Protein AF-A0A8S2WW75-F1 (afdb_monomer_lite)

Radius of gyration: 17.45 Å; chains: 1; bounding box: 42×27×35 Å

Sequence (90 aa):
FVTQLFEKDDVTWLSPGLNQIHKVANPTSSLCITIQAYHYGHDDQDHYEYFDYITNNGKNISHFDPKSDMDYVQFKKLIKKEWVAYGNRP

InterPro domains:
  IPR011051 RmlC-like cupin domain superfamily [SSF51182] (3-73)
  IPR014710 RmlC-like jelly roll fold [G3DSA:2.60.120.10] (2-66)

Organism: NCBI:txid1234261

pLDDT: mean 86.55, std 8.21, range [51.94, 96.38]

Secondary structure (DSSP, 8-state):
-------TT-----BTTBSSS------SSS-----------TT------PEEEE-TTSS-EEEE----SS-HHHHHHHHHHHHHHHTT--

Structure (mmCIF, N/CA/C/O backbone):
data_AF-A0A8S2WW75-F1
#
_entry.id   AF-A0A8S2WW75-F1
#
loop_
_atom_site.group_PDB
_atom_site.id
_atom_site.type_symbol
_atom_site.label_atom_id
_atom_site.label_alt_id
_atom_site.label_comp_id
_atom_site.label_asym_id
_atom_site.label_entity_id
_atom_site.label_seq_id
_atom_site.pdbx_PDB_ins_code
_atom_site.Cartn_x
_atom_site.Cartn_y
_atom_site.Cartn_z
_atom_site.occupancy
_atom_site.B_iso_or_equiv
_atom_site.auth_seq_id
_atom_site.auth_comp_id
_atom_site.auth_asym_id
_atom_site.auth_atom_id
_atom_site.pdbx_PDB_model_num
ATOM 1 N N . PHE A 1 1 ? -17.141 -7.045 9.940 1.00 72.56 1 PHE A N 1
ATOM 2 C CA . PHE A 1 1 ? -15.804 -6.979 9.321 1.00 72.56 1 PHE A CA 1
ATOM 3 C C . PHE A 1 1 ? -15.104 -8.299 9.561 1.00 72.56 1 PHE A C 1
ATOM 5 O O . PHE A 1 1 ? -15.204 -8.816 10.668 1.00 72.56 1 PHE A O 1
ATOM 12 N N . VAL A 1 2 ? -14.481 -8.862 8.529 1.00 85.88 2 VAL A N 1
ATOM 13 C CA . VAL A 1 2 ? -13.648 -10.065 8.643 1.00 85.88 2 VAL A CA 1
ATOM 14 C C . VAL A 1 2 ? -12.204 -9.613 8.838 1.00 85.88 2 VAL A C 1
ATOM 16 O O . VAL A 1 2 ? -11.792 -8.619 8.243 1.00 85.88 2 VAL A O 1
ATOM 19 N N . THR A 1 3 ? -11.461 -10.324 9.679 1.00 92.25 3 THR A N 1
ATOM 20 C CA . THR A 1 3 ? -10.028 -10.096 9.884 1.00 92.25 3 THR A CA 1
ATOM 21 C C . THR A 1 3 ? -9.252 -11.171 9.143 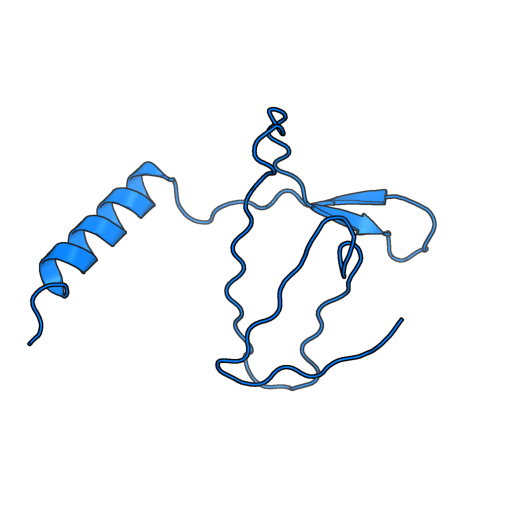1.00 92.25 3 THR A C 1
ATOM 23 O O . THR A 1 3 ? -9.553 -12.351 9.303 1.00 92.25 3 THR A O 1
ATOM 26 N N . GLN A 1 4 ? -8.243 -10.762 8.377 1.00 93.44 4 GLN A N 1
ATOM 27 C CA . GLN A 1 4 ? -7.323 -11.657 7.682 1.00 93.44 4 GLN A CA 1
ATOM 28 C C . GLN A 1 4 ? -5.887 -11.294 8.064 1.00 93.44 4 GLN A C 1
ATOM 30 O O . GLN A 1 4 ? -5.539 -10.113 8.099 1.00 93.44 4 GLN A O 1
ATOM 35 N N . LEU A 1 5 ? -5.073 -12.307 8.365 1.00 95.06 5 LEU A N 1
ATOM 36 C CA . LEU A 1 5 ? -3.630 -12.155 8.538 1.00 95.06 5 LEU A CA 1
ATOM 37 C C . LEU A 1 5 ? -2.953 -12.401 7.185 1.00 95.06 5 LEU A C 1
ATOM 39 O O . LEU A 1 5 ? -3.335 -13.341 6.488 1.00 95.06 5 LEU A O 1
ATOM 43 N N . PHE A 1 6 ? -1.990 -11.551 6.838 1.00 94.88 6 PHE A N 1
ATOM 44 C CA . PHE A 1 6 ? -1.160 -11.687 5.644 1.00 94.88 6 PHE A CA 1
ATOM 45 C C . PHE A 1 6 ? 0.289 -11.889 6.068 1.00 94.88 6 PHE A C 1
ATOM 47 O O . PHE A 1 6 ? 0.782 -11.183 6.955 1.00 94.88 6 PHE A O 1
ATOM 54 N N . GLU A 1 7 ? 0.952 -12.851 5.440 1.00 95.25 7 GLU A N 1
ATOM 55 C CA . GLU A 1 7 ? 2.367 -13.136 5.627 1.00 95.25 7 GLU A CA 1
ATOM 56 C C . GLU A 1 7 ? 3.206 -12.548 4.486 1.00 95.25 7 GLU A C 1
ATOM 58 O O . GLU A 1 7 ? 2.718 -11.853 3.591 1.00 95.25 7 GLU A O 1
ATOM 63 N N . LYS A 1 8 ? 4.519 -12.770 4.551 1.00 95.38 8 LYS A N 1
ATOM 64 C CA . LYS A 1 8 ? 5.426 -12.334 3.495 1.00 95.38 8 LYS A CA 1
ATOM 65 C C . LYS A 1 8 ? 5.036 -13.013 2.176 1.00 95.38 8 LYS A C 1
ATOM 67 O O . LYS A 1 8 ? 4.792 -14.211 2.154 1.00 95.38 8 LYS A O 1
ATOM 72 N N . ASP A 1 9 ? 5.059 -12.232 1.098 1.00 94.88 9 ASP A N 1
ATOM 73 C CA . ASP A 1 9 ? 4.761 -12.648 -0.279 1.00 94.88 9 ASP A CA 1
ATOM 74 C C . ASP A 1 9 ? 3.273 -12.950 -0.559 1.00 94.88 9 ASP A C 1
ATOM 76 O O . ASP A 1 9 ? 2.912 -13.194 -1.713 1.00 94.88 9 ASP A O 1
ATOM 80 N N . ASP A 1 10 ? 2.391 -12.833 0.442 1.00 96.38 10 ASP A N 1
ATOM 81 C CA . ASP A 1 10 ? 0.948 -12.866 0.212 1.00 96.38 10 ASP A CA 1
ATOM 82 C C . ASP A 1 10 ? 0.483 -11.652 -0.599 1.00 96.38 10 ASP A C 1
ATOM 84 O O . ASP A 1 10 ? 0.946 -10.520 -0.428 1.00 96.38 10 ASP A O 1
ATOM 88 N N . VAL A 1 11 ? -0.512 -11.891 -1.452 1.00 93.19 11 VAL A N 1
ATOM 89 C CA . VAL A 1 11 ? -1.140 -10.864 -2.282 1.00 93.19 11 VAL A CA 1
ATOM 90 C C . VAL A 1 11 ? -2.633 -10.834 -1.995 1.00 93.19 11 VAL A C 1
ATOM 92 O O . VAL A 1 11 ? -3.308 -11.862 -1.994 1.00 93.19 11 VAL A O 1
ATOM 95 N N . THR A 1 12 ? -3.163 -9.631 -1.795 1.00 92.06 12 THR A N 1
ATOM 96 C CA . THR A 1 12 ? -4.602 -9.381 -1.710 1.00 92.06 12 THR A CA 1
ATOM 97 C C . THR A 1 12 ? -5.039 -8.453 -2.830 1.00 92.06 12 THR A C 1
ATOM 99 O O . THR A 1 12 ? -4.259 -7.629 -3.308 1.00 92.06 12 THR A O 1
ATOM 102 N N . TRP A 1 13 ? -6.296 -8.584 -3.245 1.00 89.56 13 TRP A N 1
ATOM 103 C CA . TRP A 1 13 ? -6.895 -7.740 -4.268 1.00 89.56 13 TRP A CA 1
ATOM 104 C C . TRP A 1 13 ? -8.048 -6.932 -3.683 1.00 89.56 13 TRP A C 1
ATOM 106 O O . TRP A 1 13 ? -8.913 -7.461 -2.977 1.00 89.56 13 TRP A O 1
ATOM 116 N N . LEU A 1 14 ? -8.064 -5.645 -4.014 1.00 89.69 14 LEU A N 1
ATOM 117 C CA . LEU A 1 14 ? -9.140 -4.722 -3.684 1.00 89.69 14 LEU A CA 1
ATOM 118 C C . LEU A 1 14 ? -9.872 -4.376 -4.981 1.00 89.69 14 LEU A C 1
ATOM 120 O O . LEU A 1 14 ? -9.246 -4.096 -6.001 1.00 89.69 14 LEU A O 1
ATOM 124 N N . SER A 1 15 ? -11.199 -4.405 -4.957 1.00 86.94 15 SER A N 1
ATOM 125 C CA . SER A 1 15 ? -12.029 -3.975 -6.085 1.00 86.94 15 SER A CA 1
ATOM 126 C C . SER A 1 15 ? -13.184 -3.112 -5.578 1.00 86.94 15 SER A C 1
ATOM 128 O O . SER A 1 15 ? -13.485 -3.159 -4.383 1.00 86.94 15 SER A O 1
ATOM 130 N N . PRO A 1 16 ? -13.891 -2.370 -6.446 1.00 83.75 16 PRO A N 1
ATOM 131 C CA . PRO A 1 16 ? -15.030 -1.560 -6.014 1.00 83.75 16 PRO A CA 1
ATOM 132 C C . PRO A 1 16 ? -16.092 -2.358 -5.237 1.00 83.75 16 PRO A C 1
ATOM 134 O O . PRO A 1 16 ? -16.697 -1.846 -4.306 1.00 83.75 16 PRO A O 1
ATOM 137 N N . GLY A 1 17 ? -16.287 -3.638 -5.574 1.00 84.44 17 GLY A N 1
ATOM 138 C CA . GLY A 1 17 ? -17.229 -4.519 -4.876 1.00 84.44 17 GLY A CA 1
ATOM 139 C C . GLY A 1 17 ? -16.628 -5.347 -3.735 1.00 84.44 17 GLY A C 1
ATOM 140 O O . GLY A 1 17 ? -17.368 -6.051 -3.051 1.00 84.44 17 GLY A O 1
ATOM 141 N N . LEU A 1 18 ? -15.307 -5.315 -3.530 1.00 84.69 18 LEU A N 1
ATOM 142 C CA . LEU A 1 18 ? -14.619 -6.201 -2.590 1.00 84.69 18 LEU A CA 1
ATOM 143 C C . LEU A 1 18 ? -13.515 -5.462 -1.835 1.00 84.69 18 LEU A C 1
ATOM 145 O O . LEU A 1 18 ? -12.544 -5.004 -2.432 1.00 84.69 18 LEU A O 1
ATOM 149 N N . ASN A 1 19 ? -13.627 -5.437 -0.505 1.00 81.75 19 ASN A N 1
ATOM 150 C CA . ASN A 1 19 ? -12.612 -4.898 0.408 1.00 81.75 19 ASN A CA 1
ATOM 151 C C . ASN A 1 19 ? -12.286 -3.400 0.206 1.00 81.75 19 ASN A C 1
ATOM 153 O O . ASN A 1 19 ? -11.260 -2.928 0.692 1.00 81.75 19 ASN A O 1
ATOM 157 N N . GLN A 1 20 ? -13.161 -2.632 -0.459 1.00 84.06 20 GLN A N 1
ATOM 158 C CA . GLN A 1 20 ? -12.960 -1.194 -0.695 1.00 84.06 20 GLN A CA 1
ATOM 159 C C . GLN A 1 20 ? -12.789 -0.410 0.618 1.00 84.06 20 GLN A C 1
ATOM 161 O O . GLN A 1 20 ? -11.936 0.465 0.711 1.00 84.06 20 GLN A O 1
ATOM 166 N N . ILE A 1 21 ? -13.544 -0.780 1.658 1.00 87.44 21 ILE A N 1
ATOM 167 C CA . ILE A 1 21 ? -13.388 -0.245 3.015 1.00 87.44 21 ILE A CA 1
ATOM 168 C C . ILE A 1 21 ? -12.652 -1.284 3.858 1.00 87.44 21 ILE A C 1
ATOM 170 O O . ILE A 1 21 ? -13.195 -2.350 4.159 1.00 87.44 21 ILE A O 1
ATOM 174 N N . HIS A 1 22 ? -11.427 -0.968 4.265 1.00 89.06 22 HIS A N 1
ATOM 175 C CA . HIS A 1 22 ? -10.603 -1.853 5.079 1.00 89.06 22 HIS A CA 1
ATOM 176 C C . HIS A 1 22 ? -9.725 -1.062 6.055 1.00 89.06 22 HIS A C 1
ATOM 178 O O . HIS A 1 22 ? -9.563 0.152 5.951 1.00 89.06 22 HIS A O 1
ATOM 184 N N . LYS A 1 23 ? -9.163 -1.773 7.035 1.00 89.06 23 LYS A N 1
ATOM 185 C CA . LYS A 1 23 ? -8.179 -1.244 7.979 1.00 89.06 23 LYS A CA 1
ATOM 186 C C . LYS A 1 23 ? -6.976 -2.171 7.986 1.00 89.06 23 LYS A C 1
ATOM 188 O O . LYS A 1 23 ? -7.130 -3.364 8.235 1.00 89.06 23 LYS A O 1
ATOM 193 N N . VAL A 1 24 ? -5.793 -1.610 7.765 1.00 90.06 24 VAL A N 1
ATOM 194 C CA . VAL A 1 24 ? -4.523 -2.327 7.908 1.00 90.06 24 VAL A CA 1
ATOM 195 C C . VAL A 1 24 ? -3.948 -2.037 9.292 1.00 90.06 24 VAL A C 1
ATOM 197 O O . VAL A 1 24 ? -4.004 -0.907 9.778 1.00 90.06 24 VAL A O 1
ATOM 200 N N . ALA A 1 25 ? -3.419 -3.065 9.951 1.00 92.62 25 ALA A N 1
ATOM 201 C CA . ALA A 1 25 ? -2.711 -2.941 11.218 1.00 92.62 25 ALA A CA 1
ATOM 202 C C . ALA A 1 25 ? -1.540 -3.927 11.240 1.00 92.62 25 ALA A C 1
ATOM 204 O O . ALA A 1 25 ? -1.695 -5.061 10.797 1.00 92.62 25 ALA A O 1
ATOM 205 N N . ASN A 1 26 ? -0.394 -3.506 11.779 1.00 95.12 26 ASN A N 1
ATOM 206 C CA . ASN A 1 26 ? 0.704 -4.410 12.109 1.00 95.12 26 ASN A CA 1
ATOM 207 C C . ASN A 1 26 ? 0.498 -4.918 13.549 1.00 95.12 26 ASN A C 1
ATOM 209 O O . ASN A 1 26 ? 0.639 -4.122 14.479 1.00 95.12 26 ASN A O 1
ATOM 213 N N . PRO A 1 27 ? 0.141 -6.199 13.762 1.00 93.38 27 PRO A N 1
ATOM 214 C CA . PRO A 1 27 ? -0.072 -6.744 15.102 1.00 93.38 27 PRO A CA 1
ATOM 215 C C . PRO A 1 27 ? 1.237 -7.130 15.811 1.00 93.38 27 PRO A C 1
ATOM 217 O O . PRO A 1 27 ? 1.199 -7.588 16.950 1.00 93.38 27 PRO A O 1
ATOM 220 N N . THR A 1 28 ? 2.387 -6.993 15.144 1.00 93.25 28 THR A N 1
ATOM 221 C CA . THR A 1 28 ? 3.698 -7.403 15.659 1.00 93.25 28 THR A CA 1
ATOM 222 C C . THR A 1 28 ? 4.538 -6.200 16.090 1.00 93.25 28 THR A C 1
ATOM 224 O O . THR A 1 28 ? 4.253 -5.058 15.733 1.00 93.25 28 THR A O 1
ATOM 227 N N . SER A 1 29 ? 5.614 -6.456 16.838 1.00 94.38 29 SER A N 1
ATOM 228 C CA . SER A 1 29 ? 6.636 -5.450 17.160 1.00 94.38 29 SER A CA 1
ATOM 229 C C . SER A 1 29 ? 7.712 -5.306 16.077 1.00 94.38 29 SER A C 1
ATOM 231 O O . SER A 1 29 ? 8.565 -4.424 16.171 1.00 94.38 29 SER A O 1
ATOM 233 N N . SER A 1 30 ? 7.703 -6.174 15.063 1.00 95.00 30 SER A N 1
ATOM 234 C CA . SER A 1 30 ? 8.667 -6.157 13.967 1.00 95.00 30 SER A CA 1
ATOM 235 C C . SER A 1 30 ? 8.235 -5.201 12.858 1.00 95.00 30 SER A C 1
ATOM 237 O O . SER A 1 30 ? 7.049 -4.922 12.675 1.00 95.00 30 SER A O 1
ATOM 239 N N . LEU A 1 31 ? 9.211 -4.708 12.091 1.00 93.25 31 LEU A N 1
ATOM 240 C CA . LEU A 1 31 ? 8.940 -3.906 10.904 1.00 93.25 31 LEU A CA 1
ATOM 241 C C . LEU A 1 31 ? 8.163 -4.745 9.882 1.00 93.25 31 LEU A C 1
ATOM 243 O O . LEU A 1 31 ? 8.619 -5.807 9.465 1.00 93.25 31 LEU A O 1
ATOM 247 N N . CYS A 1 32 ? 7.011 -4.231 9.465 1.00 94.12 32 CYS A N 1
ATOM 248 C CA . CYS A 1 32 ? 6.197 -4.785 8.394 1.00 94.12 32 CYS A CA 1
ATOM 249 C C . CYS A 1 32 ? 6.157 -3.765 7.254 1.00 94.12 32 CYS A C 1
ATOM 251 O O . CYS A 1 32 ? 5.875 -2.589 7.487 1.00 94.12 32 CYS A O 1
ATOM 253 N N . ILE A 1 33 ? 6.466 -4.211 6.039 1.00 91.81 33 ILE A N 1
ATOM 254 C CA . ILE A 1 33 ? 6.441 -3.390 4.827 1.00 91.81 33 ILE A CA 1
ATOM 255 C C . ILE A 1 33 ? 5.451 -4.037 3.866 1.00 91.81 33 ILE A C 1
ATOM 257 O O . ILE A 1 33 ? 5.494 -5.247 3.660 1.00 91.81 33 ILE A O 1
ATOM 261 N N . THR A 1 34 ? 4.584 -3.224 3.267 1.00 91.88 34 THR A N 1
ATOM 262 C CA . THR A 1 34 ? 3.665 -3.656 2.209 1.00 91.88 34 THR A CA 1
ATOM 263 C C . THR A 1 34 ? 3.866 -2.781 0.981 1.00 91.88 34 THR A C 1
ATOM 265 O O . THR A 1 34 ? 4.234 -1.612 1.101 1.00 91.88 34 THR A O 1
ATOM 268 N N . ILE A 1 35 ? 3.644 -3.353 -0.200 1.00 89.50 35 ILE A N 1
ATOM 269 C CA . ILE A 1 35 ? 3.621 -2.616 -1.463 1.00 89.50 35 ILE A CA 1
ATOM 270 C C . ILE A 1 35 ? 2.174 -2.604 -1.932 1.00 89.50 35 ILE A C 1
ATOM 272 O O . ILE A 1 35 ? 1.566 -3.658 -2.100 1.00 89.50 35 ILE A O 1
ATOM 276 N N . GLN A 1 36 ? 1.628 -1.409 -2.128 1.00 86.94 36 GLN A N 1
ATOM 277 C CA . GLN A 1 36 ? 0.275 -1.221 -2.629 1.00 86.94 36 GLN A CA 1
ATOM 278 C C . GLN A 1 36 ? 0.345 -0.566 -4.005 1.00 86.94 36 GLN A C 1
ATOM 280 O O . GLN A 1 36 ? 1.020 0.446 -4.183 1.00 86.94 36 GLN A O 1
ATOM 285 N N . ALA A 1 37 ? -0.345 -1.158 -4.975 1.00 84.94 37 ALA A N 1
ATOM 286 C CA . ALA A 1 37 ? -0.451 -0.639 -6.328 1.00 84.94 37 ALA A CA 1
ATOM 287 C C . ALA A 1 37 ? -1.933 -0.479 -6.666 1.00 84.94 37 ALA A C 1
ATOM 289 O O . ALA A 1 37 ? -2.682 -1.454 -6.668 1.00 84.94 37 ALA A O 1
ATOM 290 N N . TYR A 1 38 ? -2.342 0.758 -6.928 1.00 82.88 38 TYR A N 1
ATOM 291 C CA . TYR A 1 38 ? -3.718 1.102 -7.258 1.00 82.88 38 TYR A CA 1
ATOM 292 C C . TYR A 1 38 ? -3.821 1.411 -8.745 1.00 82.88 38 TYR A C 1
ATOM 294 O O . TYR A 1 38 ? -2.956 2.079 -9.314 1.00 82.88 38 TYR A O 1
ATOM 302 N N . HIS A 1 39 ? -4.887 0.924 -9.367 1.00 82.25 39 HIS A N 1
ATOM 303 C CA . HIS A 1 39 ? -5.232 1.256 -10.737 1.00 82.25 39 HIS A CA 1
ATOM 304 C C . HIS A 1 39 ? -6.666 1.770 -10.758 1.00 82.25 39 HIS A C 1
ATOM 306 O O . HIS A 1 39 ? -7.560 1.129 -10.203 1.00 82.25 39 HIS A O 1
ATOM 312 N N . TYR A 1 40 ? -6.861 2.927 -11.382 1.00 79.62 40 TYR A N 1
ATOM 313 C CA . TYR A 1 40 ? -8.190 3.459 -11.639 1.00 79.62 40 TYR A CA 1
ATOM 314 C C . TYR A 1 40 ? -8.928 2.569 -12.643 1.00 79.62 40 TYR A C 1
ATOM 316 O O . TYR A 1 40 ? -8.314 1.855 -13.443 1.00 79.62 40 TYR A O 1
ATOM 324 N N . GLY A 1 41 ? -10.259 2.569 -12.566 1.00 79.50 41 GLY A N 1
ATOM 325 C CA . GLY A 1 41 ? -11.078 1.873 -13.553 1.00 79.50 41 GLY A CA 1
ATOM 326 C C . GLY A 1 41 ? -10.824 2.429 -14.956 1.00 79.50 41 GLY A C 1
ATOM 327 O O . GLY A 1 41 ? -10.462 3.588 -15.106 1.00 79.50 41 GLY A O 1
ATOM 328 N N . HIS A 1 42 ? -11.037 1.616 -15.993 1.00 80.19 42 HIS A N 1
ATOM 329 C CA . HIS A 1 42 ? -10.829 2.043 -17.385 1.00 80.19 42 HIS A CA 1
ATOM 330 C C . HIS A 1 42 ? -11.586 3.339 -17.732 1.00 80.19 42 HIS A C 1
ATOM 332 O O . HIS A 1 42 ? -11.067 4.201 -18.438 1.00 80.19 42 HIS A O 1
ATOM 338 N N . ASP A 1 43 ? -12.809 3.470 -17.217 1.00 84.19 43 ASP A N 1
ATOM 339 C CA . ASP A 1 43 ? -13.692 4.606 -17.494 1.00 84.19 43 ASP A CA 1
ATOM 340 C C . ASP A 1 43 ? -13.571 5.726 -16.449 1.00 84.19 43 ASP A C 1
ATOM 342 O O . ASP A 1 43 ? -14.259 6.740 -16.553 1.00 84.19 43 ASP A O 1
ATOM 346 N N . ASP A 1 44 ? -12.704 5.554 -15.449 1.00 81.31 44 ASP A N 1
ATOM 347 C CA . ASP A 1 44 ? -12.479 6.537 -14.398 1.00 81.31 44 ASP A CA 1
ATOM 348 C C . ASP A 1 44 ? -11.477 7.589 -14.886 1.00 81.31 44 ASP A C 1
ATOM 350 O O . ASP A 1 44 ? -10.282 7.331 -15.047 1.00 81.31 44 ASP A O 1
ATOM 354 N N . GLN A 1 45 ? -12.008 8.767 -15.205 1.00 80.62 45 GLN A N 1
ATOM 355 C CA . GLN A 1 45 ? -11.240 9.912 -15.694 1.00 80.62 45 GLN A CA 1
ATOM 356 C C . GLN A 1 45 ? -10.906 10.899 -14.569 1.00 80.62 45 GLN A C 1
ATOM 358 O O . GLN A 1 45 ? -10.169 11.862 -14.799 1.00 80.62 45 GLN A O 1
ATOM 363 N N . ASP A 1 46 ? -11.435 10.673 -13.365 1.00 80.31 46 ASP A N 1
ATOM 364 C CA . ASP A 1 46 ? -11.286 11.586 -12.247 1.00 80.31 46 ASP A CA 1
ATOM 365 C C . ASP A 1 46 ? -10.048 11.193 -11.440 1.00 80.31 46 ASP A C 1
ATOM 367 O O . ASP A 1 46 ? -10.001 10.200 -10.716 1.00 80.31 46 ASP A O 1
ATOM 371 N N . HIS A 1 47 ? -8.995 11.998 -11.568 1.00 79.25 47 HIS A N 1
ATOM 372 C CA . HIS A 1 47 ? -7.778 11.788 -10.798 1.00 79.25 47 HIS A CA 1
ATOM 373 C C . HIS A 1 47 ? -8.001 12.177 -9.329 1.00 79.25 47 HIS A C 1
ATOM 375 O O . HIS A 1 47 ? -7.941 13.356 -8.978 1.00 79.25 47 HIS A O 1
ATOM 381 N N . TYR A 1 48 ? -8.256 11.185 -8.472 1.00 83.56 48 TYR A N 1
ATOM 382 C CA . TYR A 1 48 ? -8.516 11.385 -7.046 1.00 83.56 48 TYR A CA 1
ATOM 383 C C . TYR A 1 48 ? -7.304 11.021 -6.179 1.00 83.56 48 TYR A C 1
ATOM 385 O O . TYR A 1 48 ? -7.121 9.884 -5.760 1.00 83.56 48 TYR A O 1
ATOM 393 N N . GLU A 1 49 ? -6.454 12.000 -5.885 1.00 81.00 49 GLU A N 1
ATOM 394 C CA . GLU A 1 49 ? -5.162 11.776 -5.217 1.00 81.00 49 GLU A CA 1
ATOM 395 C C . GLU A 1 49 ? -5.239 11.463 -3.707 1.00 81.00 49 GLU A C 1
ATOM 397 O O . GLU A 1 49 ? -4.212 11.183 -3.090 1.00 81.00 49 GLU A O 1
ATOM 402 N N . TYR A 1 50 ? -6.430 11.485 -3.099 1.00 85.69 50 TYR A N 1
ATOM 403 C CA . TYR A 1 50 ? -6.599 11.358 -1.649 1.00 85.69 50 TYR A CA 1
ATOM 404 C C . TYR A 1 50 ? -7.029 9.956 -1.210 1.00 85.69 50 TYR A C 1
ATOM 406 O O . TYR A 1 50 ? -7.740 9.242 -1.914 1.00 85.69 50 TYR A O 1
ATOM 414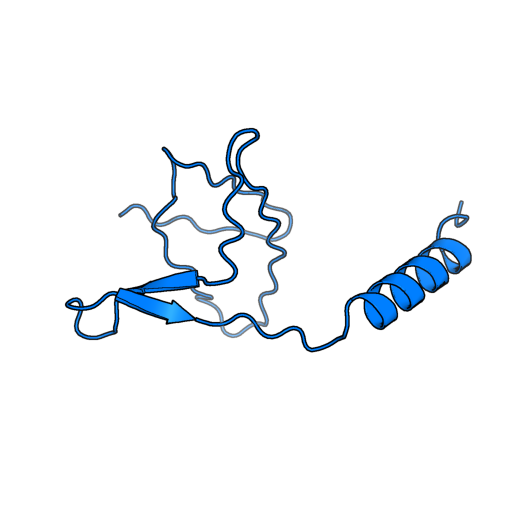 N N . PHE A 1 51 ? -6.666 9.594 0.023 1.00 87.25 51 PHE A N 1
ATOM 415 C CA . PHE A 1 51 ? -7.251 8.446 0.715 1.00 87.25 51 PHE A CA 1
ATOM 416 C C . PHE A 1 51 ? -8.261 8.907 1.761 1.00 87.25 51 PHE A C 1
ATOM 418 O O . PHE A 1 51 ? -7.921 9.655 2.681 1.00 87.25 51 PHE A O 1
ATOM 425 N N . ASP A 1 52 ? -9.485 8.401 1.658 1.00 90.12 52 ASP A N 1
ATOM 426 C CA . ASP A 1 52 ? -10.531 8.668 2.637 1.00 90.12 52 ASP A CA 1
ATOM 427 C C . ASP A 1 52 ? -10.372 7.779 3.865 1.00 90.12 52 ASP A C 1
ATOM 429 O O . ASP A 1 52 ? -10.219 6.559 3.769 1.00 90.12 52 ASP A O 1
ATOM 433 N N . TYR A 1 53 ? -10.465 8.383 5.047 1.00 89.75 53 TYR A N 1
ATOM 434 C CA . TYR A 1 53 ? -10.526 7.648 6.302 1.00 89.75 53 TYR A CA 1
ATOM 435 C C . TYR A 1 53 ? -11.651 8.157 7.197 1.00 89.75 53 TYR A C 1
ATOM 437 O O . TYR A 1 53 ? -11.985 9.343 7.235 1.00 89.75 53 TYR A O 1
ATOM 445 N N . ILE A 1 54 ? -12.230 7.230 7.960 1.00 89.56 54 ILE A N 1
ATOM 446 C CA . ILE A 1 54 ? -13.213 7.552 8.993 1.00 89.56 54 ILE A CA 1
ATOM 447 C C . ILE A 1 54 ? -12.447 8.064 10.212 1.00 89.56 54 ILE A C 1
ATOM 449 O O . ILE A 1 54 ? -11.568 7.377 10.738 1.00 89.56 54 ILE A O 1
ATOM 453 N N . THR A 1 55 ? -12.776 9.267 10.678 1.00 89.06 55 THR A N 1
ATOM 454 C CA . THR A 1 55 ? -12.127 9.872 11.845 1.00 89.06 55 THR A CA 1
ATOM 455 C C . THR A 1 55 ? -12.329 9.024 13.102 1.00 89.06 55 THR A C 1
ATOM 457 O O . THR A 1 55 ? -13.320 8.312 13.232 1.00 89.06 55 THR A O 1
ATOM 460 N N . ASN A 1 56 ? -11.437 9.145 14.091 1.00 86.38 56 ASN A N 1
ATOM 461 C CA . ASN A 1 56 ? -11.467 8.322 15.316 1.00 86.38 56 ASN A CA 1
ATOM 462 C C . ASN A 1 56 ? -12.797 8.368 16.096 1.00 86.38 56 ASN A C 1
ATOM 464 O O . ASN A 1 56 ? -13.107 7.445 16.841 1.00 86.38 56 ASN A O 1
ATOM 468 N N . ASN A 1 57 ? -13.587 9.434 15.938 1.00 88.44 57 ASN A N 1
ATOM 469 C CA . ASN A 1 57 ? -14.914 9.563 16.545 1.00 88.44 57 ASN A CA 1
ATOM 470 C C . ASN A 1 57 ? -16.032 8.827 15.769 1.00 88.44 57 ASN A C 1
ATOM 472 O O . ASN A 1 57 ? -17.182 8.870 16.202 1.00 88.44 57 ASN A O 1
ATOM 476 N N . GLY A 1 58 ? -15.716 8.203 14.629 1.00 84.38 58 GLY A N 1
ATOM 477 C CA . GLY A 1 58 ? -16.631 7.435 13.784 1.00 84.38 58 G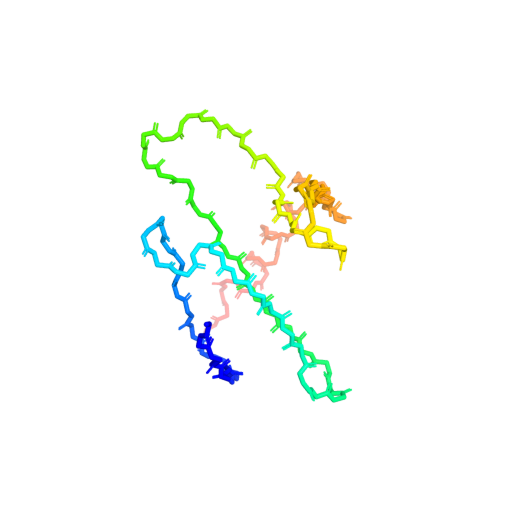LY A CA 1
ATOM 478 C C . GLY A 1 58 ? -17.655 8.257 13.000 1.00 84.38 58 GLY A C 1
ATOM 479 O O . GLY A 1 58 ? -18.573 7.671 12.436 1.00 84.38 58 GLY A O 1
ATOM 480 N N . LYS A 1 59 ? -17.563 9.593 13.007 1.00 88.06 59 LYS A N 1
ATOM 481 C CA . LYS A 1 59 ? -18.652 10.470 12.541 1.00 88.06 59 LYS A CA 1
ATOM 482 C C . LYS A 1 59 ? -18.368 11.222 11.249 1.00 88.06 59 LYS A C 1
ATOM 484 O O . LYS A 1 59 ? -19.320 11.654 10.613 1.00 88.06 59 LYS A O 1
ATOM 489 N N . ASN A 1 60 ? -17.101 11.382 10.874 1.00 92.62 60 ASN A N 1
ATOM 490 C CA . ASN A 1 60 ? -16.714 12.162 9.704 1.00 92.62 60 ASN A CA 1
ATOM 491 C C . ASN A 1 60 ? -15.787 11.353 8.796 1.00 92.62 60 ASN A C 1
ATOM 493 O O . ASN A 1 60 ? -15.031 10.497 9.263 1.00 92.62 60 ASN A O 1
ATOM 497 N N . ILE A 1 61 ? -15.834 11.678 7.508 1.00 91.06 61 ILE A N 1
ATOM 498 C CA . ILE A 1 61 ? -14.822 11.288 6.530 1.00 91.06 61 ILE A CA 1
ATOM 499 C C . ILE A 1 61 ? -13.812 12.434 6.454 1.00 91.06 61 ILE A C 1
ATOM 501 O O . ILE A 1 61 ? -14.199 13.604 6.435 1.00 91.06 61 ILE A O 1
ATOM 505 N N . SER A 1 62 ? -12.528 12.100 6.467 1.00 91.94 62 SER A N 1
ATOM 506 C CA . SER A 1 62 ? -11.427 13.036 6.253 1.00 91.94 62 SER A CA 1
ATOM 507 C C . SER A 1 62 ? -10.483 12.479 5.195 1.00 91.94 62 SER A C 1
ATOM 509 O O . SER A 1 62 ? -10.452 11.274 4.958 1.00 91.94 62 SER A O 1
ATOM 511 N N . HIS A 1 63 ? -9.678 13.362 4.613 1.00 92.56 63 HIS A N 1
ATOM 512 C CA . HIS A 1 63 ? -8.719 13.020 3.570 1.00 92.56 63 HIS A CA 1
ATOM 513 C C . HIS A 1 63 ? -7.302 12.913 4.137 1.00 92.56 63 HIS A C 1
ATOM 515 O O . HIS A 1 63 ? -6.882 13.731 4.963 1.00 92.56 63 HIS A O 1
ATOM 521 N N . PHE A 1 64 ? -6.573 11.896 3.696 1.00 87.50 64 PHE A N 1
ATOM 522 C CA . PHE A 1 64 ? -5.127 11.795 3.815 1.00 87.50 64 PHE A CA 1
ATOM 523 C C . PHE A 1 64 ? -4.508 12.107 2.451 1.00 87.50 64 PHE A C 1
ATOM 525 O O . PHE A 1 64 ? -4.873 11.487 1.454 1.00 87.50 64 PHE A O 1
ATOM 532 N N . ASP A 1 65 ? -3.593 13.075 2.433 1.00 87.12 65 ASP A N 1
ATOM 533 C CA . ASP A 1 65 ? -2.821 13.488 1.259 1.00 87.12 65 ASP A CA 1
ATOM 534 C C . ASP A 1 65 ? -1.489 12.712 1.243 1.00 87.12 65 ASP A C 1
ATOM 536 O O . ASP A 1 65 ? -0.600 13.007 2.058 1.00 87.12 65 ASP A O 1
ATOM 540 N N . PRO A 1 66 ? -1.358 11.674 0.395 1.00 80.25 66 PRO A N 1
ATOM 541 C CA . PRO A 1 66 ? -0.141 10.891 0.291 1.00 80.25 66 PRO A CA 1
ATOM 542 C C . PRO A 1 66 ? 0.957 11.728 -0.368 1.00 80.25 66 PRO A C 1
ATOM 544 O O . PRO A 1 66 ? 1.043 11.863 -1.586 1.00 80.25 66 PRO A O 1
ATOM 547 N N . LYS A 1 67 ? 1.865 12.252 0.451 1.00 80.19 67 LYS A N 1
ATOM 548 C CA . LYS A 1 67 ? 3.035 12.971 -0.054 1.00 80.19 67 LYS A CA 1
ATOM 549 C C . LYS A 1 67 ? 4.118 11.986 -0.462 1.00 80.19 67 LYS A C 1
ATOM 551 O O . LYS A 1 67 ? 4.497 11.114 0.314 1.00 80.19 67 LYS A O 1
ATOM 556 N N . SER A 1 68 ? 4.629 12.151 -1.677 1.00 76.50 68 SER A N 1
ATOM 557 C CA . SER A 1 68 ? 5.817 11.426 -2.112 1.00 76.50 68 SER A CA 1
ATOM 558 C C . SER A 1 68 ? 7.064 12.038 -1.475 1.00 76.50 68 SER A C 1
ATOM 560 O O . SER A 1 68 ? 7.279 13.246 -1.572 1.00 76.50 68 SER A O 1
ATOM 562 N N . ASP A 1 69 ? 7.924 11.201 -0.895 1.00 81.12 69 ASP A N 1
ATOM 563 C CA . ASP A 1 69 ? 9.252 11.608 -0.412 1.00 81.12 69 ASP A CA 1
ATOM 564 C C . ASP A 1 69 ? 10.212 11.975 -1.563 1.00 81.12 69 ASP A C 1
ATOM 566 O O . ASP A 1 69 ? 11.298 12.514 -1.338 1.00 81.12 69 ASP A O 1
ATOM 570 N N . MET A 1 70 ? 9.834 11.668 -2.810 1.00 82.62 70 MET A N 1
ATOM 571 C CA . MET A 1 70 ? 10.656 11.872 -4.000 1.00 82.62 70 MET A CA 1
ATOM 572 C C . MET A 1 70 ? 9.824 12.370 -5.185 1.00 82.62 70 MET A C 1
ATOM 574 O O . MET A 1 70 ? 8.752 11.843 -5.480 1.00 82.62 70 MET A O 1
ATOM 578 N N . ASP A 1 71 ? 10.343 13.355 -5.916 1.00 84.62 71 ASP A N 1
ATOM 579 C CA . ASP A 1 71 ? 9.709 13.824 -7.149 1.00 84.62 71 ASP A CA 1
ATOM 580 C C . ASP A 1 71 ? 9.675 12.718 -8.224 1.00 84.62 71 ASP A C 1
ATOM 582 O O . ASP A 1 71 ? 10.610 11.921 -8.355 1.00 84.62 71 ASP A O 1
ATOM 586 N N . TYR A 1 72 ? 8.622 12.693 -9.046 1.00 81.25 72 TYR A N 1
ATOM 587 C CA . TYR A 1 72 ? 8.439 11.677 -10.088 1.00 81.25 72 TYR A CA 1
ATOM 588 C C . TYR A 1 72 ? 9.620 11.602 -11.069 1.00 81.25 72 TYR A C 1
ATOM 590 O O . TYR A 1 72 ? 10.046 10.510 -11.460 1.00 81.25 72 TYR A O 1
ATOM 598 N N . VAL A 1 73 ? 10.192 12.744 -11.469 1.00 87.44 73 VAL A N 1
ATOM 599 C CA . VAL A 1 73 ? 11.332 12.780 -12.395 1.00 87.44 73 VAL A CA 1
ATOM 600 C C . VAL A 1 73 ? 12.577 12.202 -11.728 1.00 87.44 73 VAL A C 1
ATOM 602 O O . VAL A 1 73 ? 13.343 11.486 -12.380 1.00 87.44 73 VAL A O 1
ATOM 605 N N . GLN A 1 74 ? 12.788 12.488 -10.441 1.00 88.88 74 GLN A N 1
ATOM 606 C CA . GLN A 1 74 ? 13.886 11.915 -9.659 1.00 88.88 74 GLN A CA 1
ATOM 607 C C . GLN A 1 74 ? 13.727 10.400 -9.510 1.00 88.88 74 GLN A C 1
ATOM 609 O O . GLN A 1 74 ? 14.658 9.659 -9.836 1.00 88.88 74 GLN A O 1
ATOM 614 N N . PHE A 1 75 ? 12.529 9.947 -9.134 1.00 87.25 75 PHE A N 1
ATOM 615 C CA . PHE A 1 75 ? 12.182 8.534 -9.031 1.00 87.25 75 PHE A CA 1
ATOM 616 C C . PHE A 1 75 ? 12.441 7.801 -10.351 1.00 87.25 75 PHE A C 1
ATOM 618 O O . PHE A 1 75 ? 13.202 6.836 -10.401 1.00 87.25 75 PHE A O 1
ATOM 625 N N . LYS A 1 76 ? 11.909 8.314 -11.466 1.00 88.31 76 LYS A N 1
ATOM 626 C CA . LYS A 1 76 ? 12.071 7.699 -12.792 1.00 88.31 76 LYS A CA 1
ATOM 627 C C . LYS A 1 76 ? 13.536 7.602 -13.220 1.00 88.31 76 LYS A C 1
ATOM 629 O O . LYS A 1 76 ? 13.937 6.609 -13.830 1.00 88.31 76 LYS A O 1
ATOM 634 N N . LYS A 1 77 ? 14.349 8.619 -12.912 1.00 93.56 77 LYS A N 1
ATOM 635 C CA . LYS A 1 77 ? 15.797 8.600 -13.180 1.00 93.56 77 LYS A CA 1
ATOM 636 C C . LYS A 1 77 ? 16.509 7.532 -12.350 1.00 93.56 77 LYS A C 1
ATOM 638 O O . LYS A 1 77 ? 17.351 6.826 -12.904 1.00 93.56 77 LYS A O 1
ATOM 643 N N . LEU A 1 78 ? 16.168 7.407 -11.066 1.00 91.94 78 LEU A N 1
ATOM 644 C CA . LEU A 1 78 ? 16.746 6.407 -10.169 1.00 91.94 78 LEU A CA 1
ATOM 645 C C . LEU A 1 78 ? 16.413 4.986 -10.635 1.00 91.94 78 LEU A C 1
ATOM 647 O O . LEU A 1 78 ? 17.333 4.216 -10.901 1.00 91.94 78 LEU A O 1
ATOM 651 N N . ILE A 1 79 ? 15.130 4.683 -10.856 1.00 88.81 79 ILE A N 1
ATOM 652 C CA . ILE A 1 79 ? 14.688 3.359 -11.318 1.00 88.81 79 ILE A CA 1
ATOM 653 C C . ILE A 1 79 ? 15.333 2.994 -12.655 1.00 88.81 79 ILE A C 1
ATOM 655 O O . ILE A 1 79 ? 15.817 1.879 -12.825 1.00 88.81 79 ILE A O 1
ATOM 659 N N . LYS A 1 80 ? 15.425 3.935 -13.606 1.00 90.56 80 LYS A N 1
ATOM 660 C CA . LYS A 1 80 ? 16.113 3.684 -14.882 1.00 90.56 80 LYS A CA 1
ATOM 661 C C . LYS A 1 80 ? 17.594 3.351 -14.677 1.00 90.56 80 LYS A C 1
ATOM 663 O O . LYS A 1 80 ? 18.116 2.466 -15.350 1.00 90.56 80 LYS A O 1
ATOM 668 N N . LYS A 1 81 ? 18.279 4.064 -13.778 1.00 94.19 81 LYS A N 1
ATOM 669 C CA . LYS A 1 81 ? 19.691 3.812 -13.460 1.00 94.19 81 LYS A CA 1
ATOM 670 C C . LYS A 1 81 ? 19.877 2.424 -12.843 1.00 94.19 81 LYS A C 1
ATOM 672 O O . LYS A 1 81 ? 20.769 1.699 -13.271 1.00 94.19 81 LYS A O 1
ATOM 677 N N . GLU A 1 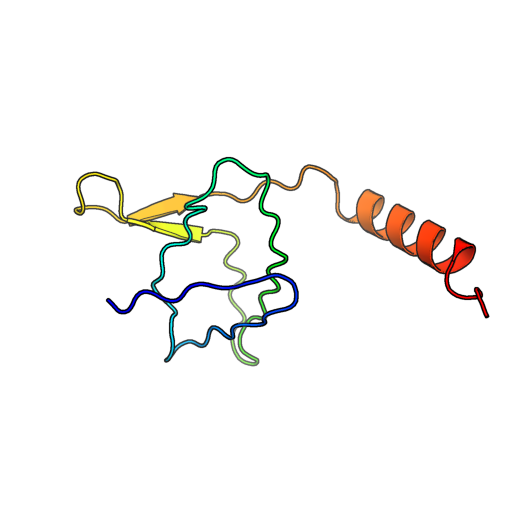82 ? 19.039 2.057 -11.878 1.00 91.50 82 GLU A N 1
ATOM 678 C CA . GLU A 1 82 ? 19.065 0.738 -11.235 1.00 91.50 82 GLU A CA 1
ATOM 679 C C . GLU A 1 82 ? 18.744 -0.381 -12.227 1.00 91.50 82 GLU A C 1
ATOM 681 O O . GLU A 1 82 ? 19.468 -1.371 -12.287 1.00 91.50 82 GLU A O 1
ATOM 686 N N . TRP A 1 83 ? 17.734 -0.190 -13.076 1.00 89.06 83 TRP A N 1
ATOM 687 C CA . TRP A 1 83 ? 17.395 -1.129 -14.142 1.00 89.06 83 TRP A CA 1
ATOM 688 C C . TRP A 1 83 ? 18.565 -1.364 -15.099 1.00 89.06 83 TRP A C 1
ATOM 690 O O . TRP A 1 83 ? 18.871 -2.502 -15.424 1.00 89.06 83 TRP A O 1
ATOM 700 N N . VAL A 1 84 ? 19.270 -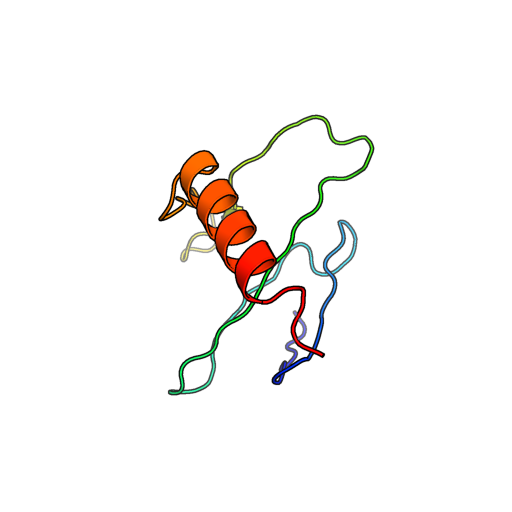0.316 -15.533 1.00 93.38 84 VAL A N 1
ATOM 701 C CA . VAL A 1 84 ? 20.457 -0.479 -16.394 1.00 93.38 84 VAL A CA 1
ATOM 702 C C . VAL A 1 84 ? 21.598 -1.184 -15.653 1.00 93.38 84 VAL A C 1
ATOM 704 O O . VAL A 1 84 ? 22.304 -1.993 -16.249 1.00 93.38 84 VAL A O 1
ATOM 707 N N . ALA A 1 85 ? 21.781 -0.902 -14.361 1.00 90.81 85 ALA A N 1
ATOM 708 C CA . ALA A 1 85 ? 22.839 -1.506 -13.555 1.00 90.81 85 ALA A CA 1
ATOM 709 C C . ALA A 1 85 ? 22.583 -2.988 -13.218 1.00 90.81 85 ALA A C 1
ATOM 711 O O . ALA A 1 85 ? 23.539 -3.745 -13.052 1.00 90.81 85 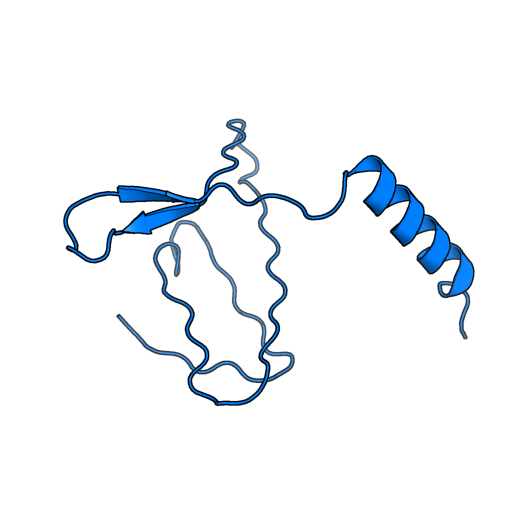ALA A O 1
ATOM 712 N N . TYR A 1 86 ? 21.317 -3.401 -13.103 1.00 85.62 86 TYR A N 1
ATOM 713 C CA . TYR A 1 86 ? 20.941 -4.717 -12.571 1.00 85.62 86 TYR A CA 1
ATOM 714 C C . TYR A 1 86 ? 20.088 -5.580 -13.507 1.00 85.62 86 TYR A C 1
ATOM 716 O O . TYR A 1 86 ? 20.037 -6.790 -13.311 1.00 85.62 86 TYR A O 1
ATOM 724 N N . GLY A 1 87 ? 19.468 -5.007 -14.538 1.00 65.31 87 GLY A N 1
ATOM 725 C CA . GLY A 1 87 ? 18.582 -5.702 -15.482 1.00 65.31 87 GLY A CA 1
ATOM 726 C C . GLY A 1 87 ? 19.286 -6.678 -16.430 1.00 65.31 87 GLY A C 1
ATOM 727 O O . GLY A 1 87 ? 18.613 -7.411 -17.140 1.00 65.31 87 GLY A O 1
ATOM 728 N N . ASN A 1 88 ? 20.623 -6.712 -16.410 1.00 56.34 88 ASN A N 1
ATOM 729 C CA . ASN A 1 88 ? 21.460 -7.679 -17.131 1.00 56.34 88 ASN A CA 1
ATOM 730 C C . ASN A 1 88 ? 22.210 -8.643 -16.190 1.00 56.34 88 ASN A C 1
ATOM 732 O O . ASN A 1 88 ? 23.227 -9.217 -16.584 1.00 56.34 88 ASN A O 1
ATOM 736 N N . ARG A 1 89 ? 21.774 -8.805 -14.934 1.00 54.31 89 ARG A N 1
ATOM 737 C CA . ARG A 1 89 ? 22.304 -9.899 -14.108 1.00 54.31 89 ARG A CA 1
ATOM 738 C C . ARG A 1 89 ? 21.797 -11.235 -14.685 1.00 54.31 89 ARG A C 1
ATOM 740 O O . ARG A 1 89 ? 20.591 -11.325 -14.907 1.00 54.31 89 ARG A O 1
ATOM 747 N N . PRO A 1 90 ? 22.689 -12.199 -14.987 1.00 51.94 90 PRO A N 1
ATOM 748 C CA . PRO A 1 90 ? 22.297 -13.518 -15.482 1.00 51.94 90 PRO A CA 1
ATOM 749 C C . PRO A 1 90 ? 21.448 -14.287 -14.467 1.00 51.94 90 PRO A C 1
ATOM 751 O O . PRO A 1 90 ? 21.576 -14.001 -13.251 1.00 51.94 90 PRO A O 1
#

Foldseek 3Di:
DDDDDDDPPDDDDDDPVHPVDDDDDDPDPDDDDDDDDDDDDPPDPDPDQWDWDQDPVNPDIDTDHDDDPDDPVRVVVVVVVVCVVPVPDD